Protein AF-A0A139NDJ4-F1 (afdb_monomer)

Foldseek 3Di:
DALVVQCPDPVRHPALQQDPVNCVVRVVVPVHDPDRDHSVRVVD

pLDDT: mean 96.86, std 3.76, range [73.69, 98.56]

Secondary structure (DSSP, 8-state):
--HHHHHT-TTT--GGGS-HHHHHHTT-TTTS-SSPPPHHHHH-

Nearest PDB structures (foldseek):
  7bsl-assembly1_B  TM=9.447E-01  e=4.796E-03  Homo sapiens
  7bsk-assembly1_B  TM=9.402E-01  e=5.168E-03  Homo sapiens
  6c7n-assembly1_A  TM=9.915E-01  e=1.176E-02  Sorghum bicolor
  6c7n-assembly1_D  TM=9.909E-01  e=1.710E-02  Sorghum bicolor
  6c7n-assembly1_C  TM=9.912E-01  e=2.306E-02  Sorghum bicolor

Sequence (44 aa):
MRAHEILNNPFLNKGTAFTMEERKELGLIGLLPPYVQTIEEQAE

Radius of gyration: 10.02 Å; Cα contacts (8 Å, |Δi|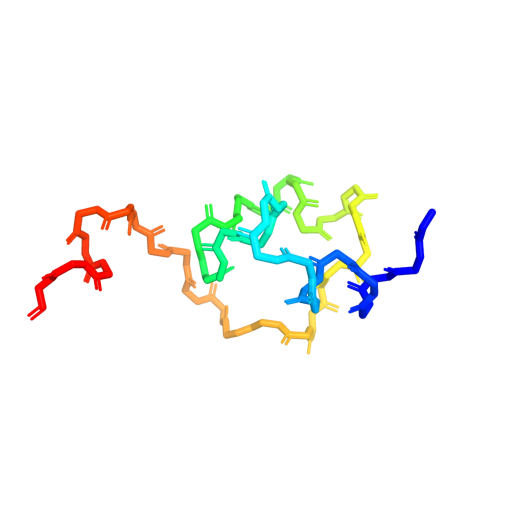>4): 35; chains: 1; bounding box: 23×14×24 Å

Solvent-accessible surface area (backbone atoms only — not comparable to full-atom values): 2803 Å² total; per-residue (Å²): 132,55,42,68,59,41,66,71,30,82,92,68,40,58,72,47,43,48,48,75,66,54,23,60,76,52,61,36,70,88,75,54,72,91,66,66,41,55,71,67,70,72,72,109

Structure (mmCIF, N/CA/C/O backbone):
data_AF-A0A139NDJ4-F1
#
_entry.id   AF-A0A139NDJ4-F1
#
loop_
_atom_site.group_PDB
_atom_site.id
_atom_site.type_symbol
_atom_site.label_atom_id
_atom_site.label_alt_id
_atom_site.label_comp_id
_atom_site.label_asym_id
_atom_site.label_entity_id
_atom_site.label_seq_id
_atom_site.pdbx_PDB_ins_code
_atom_site.Cartn_x
_atom_site.Cartn_y
_atom_site.Cartn_z
_atom_site.occupancy
_atom_site.B_iso_or_equiv
_atom_site.auth_seq_id
_atom_site.auth_comp_id
_atom_site.auth_asym_id
_atom_site.auth_atom_id
_atom_site.pdbx_PDB_model_num
ATOM 1 N N . MET A 1 1 ? 12.958 1.968 -9.330 1.00 73.69 1 MET A N 1
ATOM 2 C CA . MET A 1 1 ? 12.627 0.843 -8.431 1.00 73.69 1 MET A CA 1
ATOM 3 C C . MET A 1 1 ? 11.583 -0.009 -9.115 1.00 73.69 1 MET A C 1
ATOM 5 O O . MET A 1 1 ? 10.738 0.540 -9.812 1.0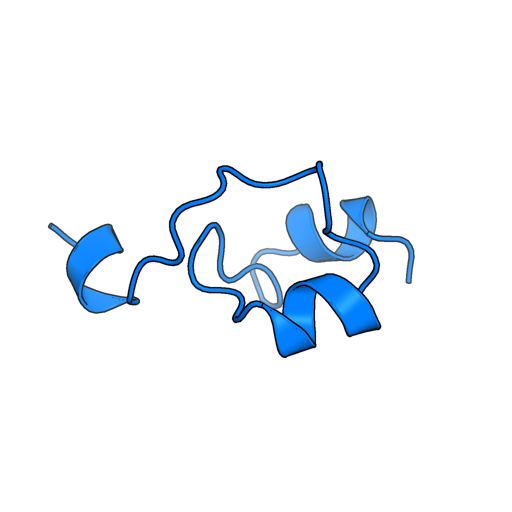0 73.69 1 MET A O 1
ATOM 9 N N . ARG A 1 2 ? 11.658 -1.326 -8.967 1.00 92.50 2 ARG A N 1
ATOM 10 C CA . ARG A 1 2 ? 10.628 -2.248 -9.458 1.00 92.50 2 ARG A CA 1
ATOM 11 C C . ARG A 1 2 ? 9.419 -2.212 -8.524 1.00 92.50 2 ARG A C 1
ATOM 13 O O . ARG A 1 2 ? 9.583 -2.000 -7.328 1.00 92.50 2 ARG A O 1
ATOM 20 N N . ALA A 1 3 ? 8.229 -2.490 -9.050 1.00 95.00 3 ALA A N 1
ATOM 21 C CA . ALA A 1 3 ? 6.981 -2.544 -8.282 1.00 95.00 3 ALA A CA 1
ATOM 22 C C . ALA A 1 3 ? 7.106 -3.348 -6.970 1.00 95.00 3 ALA A C 1
ATOM 24 O O . ALA A 1 3 ? 6.750 -2.869 -5.897 1.00 95.00 3 ALA A O 1
ATOM 25 N N . HIS A 1 4 ? 7.710 -4.538 -7.032 1.00 96.94 4 HIS A N 1
ATOM 26 C CA . HIS A 1 4 ? 7.935 -5.376 -5.850 1.00 96.94 4 HIS A CA 1
ATOM 27 C C . HIS A 1 4 ? 8.891 -4.759 -4.817 1.00 96.94 4 HIS A C 1
ATOM 29 O O . HIS A 1 4 ? 8.744 -5.022 -3.632 1.00 96.94 4 HIS A O 1
ATOM 35 N N . GLU A 1 5 ? 9.851 -3.927 -5.228 1.00 97.62 5 GLU A N 1
ATOM 36 C CA . GLU A 1 5 ? 10.755 -3.238 -4.292 1.00 97.62 5 GLU A CA 1
ATOM 37 C C . GLU A 1 5 ? 9.999 -2.178 -3.478 1.00 97.62 5 GLU A C 1
ATOM 39 O O . GLU A 1 5 ? 10.300 -1.984 -2.305 1.00 97.62 5 GLU A O 1
ATOM 44 N N . ILE A 1 6 ? 8.983 -1.540 -4.073 1.00 97.75 6 ILE A N 1
ATOM 45 C CA . ILE A 1 6 ? 8.103 -0.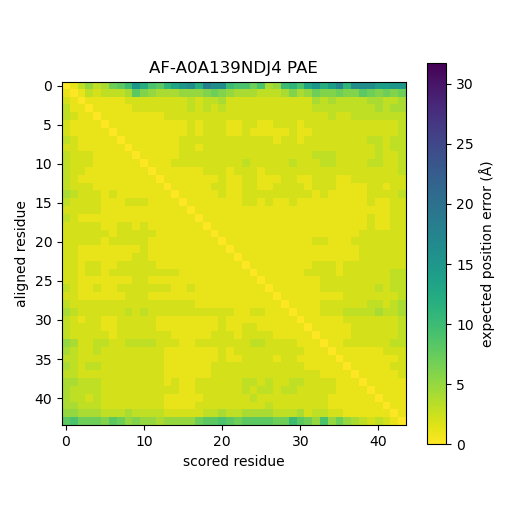578 -3.391 1.00 97.75 6 ILE A CA 1
ATOM 46 C C . ILE A 1 6 ? 7.228 -1.305 -2.371 1.00 97.75 6 ILE A C 1
ATOM 48 O O . ILE A 1 6 ? 7.180 -0.905 -1.212 1.00 97.75 6 ILE A O 1
ATOM 52 N N . LEU A 1 7 ? 6.577 -2.395 -2.787 1.00 97.75 7 LEU A N 1
ATOM 53 C CA . LEU A 1 7 ? 5.698 -3.181 -1.914 1.00 97.75 7 LEU A CA 1
ATOM 54 C C . LEU A 1 7 ? 6.460 -3.851 -0.758 1.00 97.75 7 LEU A C 1
ATOM 56 O O . LEU A 1 7 ? 5.913 -4.011 0.328 1.00 97.75 7 LEU A O 1
ATOM 60 N N . ASN A 1 8 ? 7.731 -4.201 -0.959 1.00 97.75 8 ASN A N 1
ATOM 61 C CA . ASN A 1 8 ? 8.558 -4.818 0.080 1.00 97.75 8 ASN A CA 1
ATOM 62 C C . ASN A 1 8 ? 9.253 -3.803 1.002 1.00 97.75 8 ASN A C 1
ATOM 64 O O . ASN A 1 8 ? 9.879 -4.208 1.980 1.00 97.75 8 ASN A O 1
ATOM 68 N N . ASN A 1 9 ? 9.175 -2.501 0.712 1.00 98.00 9 ASN A N 1
ATOM 69 C CA . ASN A 1 9 ? 9.758 -1.470 1.562 1.00 98.00 9 ASN A CA 1
ATOM 70 C C . ASN A 1 9 ? 8.691 -0.899 2.516 1.00 98.00 9 ASN A C 1
ATOM 72 O O . ASN A 1 9 ? 7.799 -0.185 2.053 1.00 98.00 9 ASN A O 1
ATOM 76 N N . PRO A 1 10 ? 8.789 -1.126 3.839 1.00 97.12 10 PRO A N 1
ATOM 77 C CA . PRO A 1 10 ? 7.773 -0.682 4.796 1.00 97.12 10 PRO A CA 1
ATOM 78 C C . PRO A 1 10 ? 7.642 0.845 4.900 1.00 97.12 10 PRO A C 1
ATOM 80 O O . PRO A 1 10 ? 6.604 1.330 5.329 1.00 97.12 10 PRO A O 1
ATOM 83 N N . PHE A 1 11 ? 8.658 1.612 4.491 1.00 97.25 11 PHE A N 1
ATOM 84 C CA . PHE A 1 11 ? 8.597 3.079 4.482 1.00 97.25 11 PHE A CA 1
ATOM 85 C C . PHE A 1 11 ? 7.913 3.655 3.237 1.00 97.25 11 PHE A C 1
ATOM 87 O O . PHE A 1 11 ? 7.582 4.837 3.217 1.00 97.25 11 PHE A O 1
ATOM 94 N N . LEU A 1 12 ? 7.737 2.848 2.186 1.00 97.00 12 LEU A N 1
ATOM 95 C CA . LEU A 1 12 ? 7.105 3.269 0.932 1.00 97.00 12 LEU A CA 1
ATOM 96 C C . LEU A 1 12 ? 5.741 2.616 0.721 1.00 97.00 12 LEU A C 1
ATOM 98 O O . LEU A 1 12 ? 4.881 3.198 0.064 1.00 97.00 12 LEU A O 1
ATOM 102 N N . ASN A 1 13 ? 5.558 1.400 1.230 1.00 97.75 13 ASN A N 1
ATOM 103 C CA .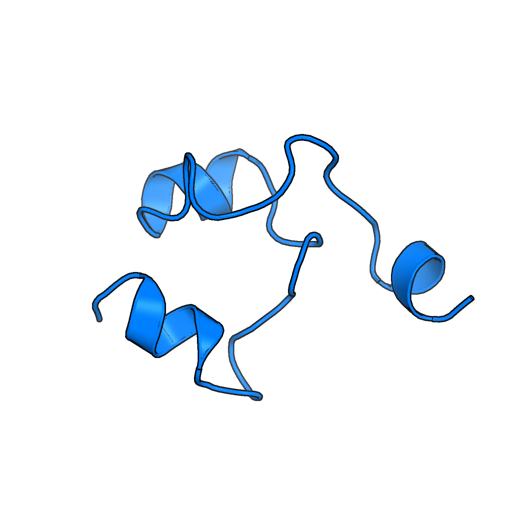 ASN A 1 13 ? 4.369 0.609 0.990 1.00 97.75 13 ASN A CA 1
ATOM 104 C C . ASN A 1 13 ? 3.152 1.189 1.728 1.00 97.75 13 ASN A C 1
ATOM 106 O O . ASN A 1 13 ? 3.100 1.179 2.953 1.00 97.75 13 ASN A O 1
ATOM 110 N N . LYS A 1 14 ? 2.146 1.624 0.964 1.00 98.19 14 LYS A N 1
ATOM 111 C CA . LYS A 1 14 ? 0.830 2.058 1.466 1.00 98.19 14 LYS A CA 1
ATOM 112 C C . LYS A 1 14 ? -0.222 0.936 1.419 1.00 98.19 14 LYS A C 1
ATOM 114 O O . LYS A 1 14 ? -1.406 1.154 1.662 1.00 98.19 14 LYS A O 1
ATOM 119 N N . GLY A 1 15 ? 0.169 -0.276 1.031 1.00 97.62 15 GLY A N 1
ATOM 120 C CA . GLY A 1 15 ? -0.740 -1.395 0.805 1.00 97.62 15 GLY A CA 1
ATOM 121 C C . GLY A 1 15 ? -1.789 -1.059 -0.257 1.00 97.62 15 GLY A C 1
ATOM 122 O O . GLY A 1 15 ? -1.487 -0.527 -1.320 1.00 97.62 15 GLY A O 1
ATOM 123 N N . THR A 1 16 ? -3.055 -1.339 0.031 1.00 98.12 16 THR A N 1
ATOM 124 C CA . THR A 1 16 ? -4.181 -0.974 -0.848 1.00 98.12 16 THR A CA 1
ATOM 125 C C . THR A 1 16 ? -4.477 0.526 -0.888 1.00 98.12 16 THR A C 1
ATOM 127 O O . THR A 1 16 ? -5.293 0.932 -1.713 1.00 98.12 16 THR A O 1
ATOM 130 N N . ALA A 1 17 ? -3.834 1.341 -0.048 1.00 98.56 17 ALA A N 1
ATOM 131 C CA . ALA A 1 17 ? -4.054 2.784 -0.003 1.00 98.56 17 ALA A CA 1
ATOM 132 C C . ALA A 1 17 ? -3.283 3.577 -1.063 1.00 98.56 17 ALA A C 1
ATOM 134 O O . ALA A 1 17 ? -3.414 4.796 -1.135 1.00 98.56 17 ALA A O 1
ATOM 135 N N . PHE A 1 18 ? -2.522 2.907 -1.936 1.00 98.56 18 PHE A N 1
ATOM 136 C CA . PHE A 1 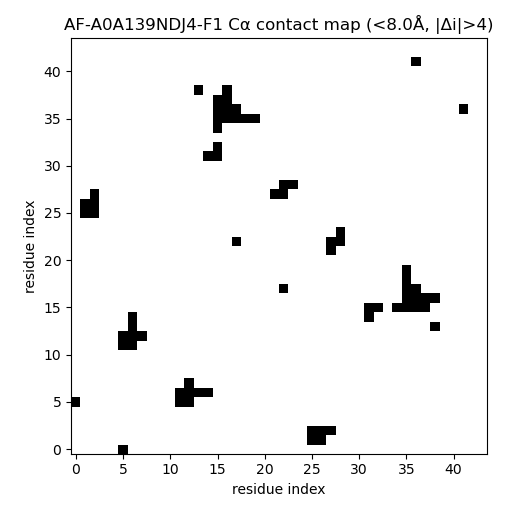18 ? -2.067 3.548 -3.168 1.00 98.56 18 PHE A CA 1
ATOM 137 C C . PHE A 1 18 ? -3.263 3.941 -4.038 1.00 98.56 18 PHE A C 1
ATOM 139 O O . PHE A 1 18 ? -4.092 3.078 -4.367 1.00 98.56 18 PHE A O 1
ATOM 146 N N . THR A 1 19 ? -3.313 5.205 -4.464 1.00 98.38 19 THR A N 1
ATOM 147 C CA . THR A 1 19 ? -4.350 5.682 -5.390 1.00 98.38 19 THR A CA 1
ATOM 148 C C . THR A 1 19 ? -4.207 5.021 -6.760 1.00 98.38 19 THR A C 1
ATOM 150 O O . THR A 1 19 ? -3.177 4.424 -7.087 1.00 98.38 19 THR A O 1
ATOM 153 N N . MET A 1 20 ? -5.234 5.119 -7.604 1.00 98.12 20 MET A N 1
ATOM 154 C CA . MET A 1 20 ? -5.165 4.545 -8.951 1.00 98.12 20 MET A CA 1
ATOM 155 C C . MET A 1 20 ? -4.078 5.203 -9.811 1.00 98.12 20 MET A C 1
ATOM 157 O O . MET A 1 20 ? -3.409 4.515 -10.586 1.00 98.12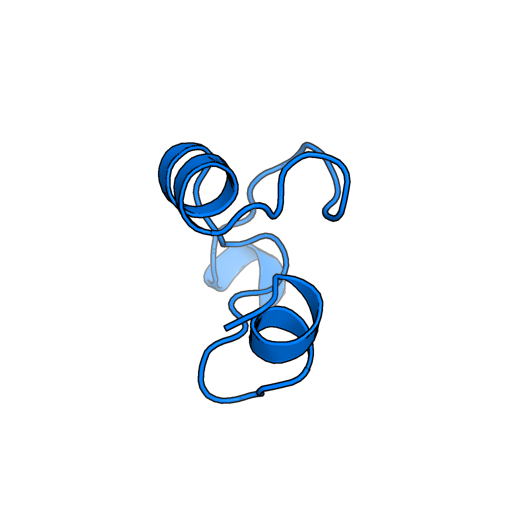 20 MET A O 1
ATOM 161 N N . GLU A 1 21 ? -3.861 6.505 -9.639 1.00 98.50 21 GLU A N 1
ATOM 162 C CA . GLU A 1 21 ? 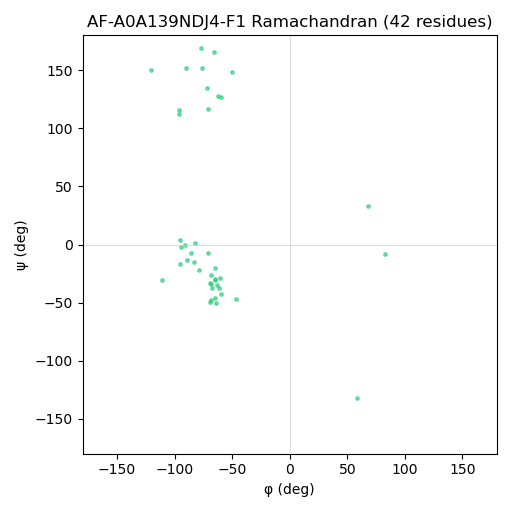-2.796 7.271 -10.283 1.00 98.50 21 GLU A CA 1
ATOM 163 C C . GLU A 1 21 ? -1.419 6.769 -9.834 1.00 98.50 21 GLU A C 1
ATOM 165 O O . GLU A 1 21 ? -0.606 6.391 -10.679 1.00 98.50 21 GLU A O 1
ATOM 170 N N . GLU A 1 22 ? -1.189 6.642 -8.522 1.00 98.38 22 GLU A N 1
ATOM 171 C CA . GLU A 1 22 ? 0.068 6.115 -7.975 1.00 98.38 22 GLU A CA 1
ATOM 172 C C . GLU A 1 22 ? 0.330 4.688 -8.462 1.00 98.38 22 GLU A C 1
ATOM 174 O O . GLU A 1 22 ? 1.443 4.353 -8.865 1.00 98.38 22 GLU A O 1
ATOM 179 N N . ARG A 1 23 ? -0.699 3.831 -8.489 1.00 98.44 23 ARG A N 1
ATOM 180 C CA . ARG A 1 23 ? -0.562 2.457 -8.989 1.00 98.44 23 ARG A CA 1
ATOM 181 C C . ARG A 1 23 ? -0.149 2.426 -10.455 1.00 98.44 23 ARG A C 1
ATOM 183 O O . ARG A 1 23 ? 0.637 1.561 -10.839 1.00 98.44 23 ARG A O 1
ATOM 190 N N . LYS A 1 24 ? -0.659 3.341 -11.280 1.00 98.06 24 LYS A N 1
ATOM 191 C CA . LYS A 1 24 ? -0.271 3.449 -12.690 1.00 98.06 24 LYS A CA 1
ATOM 192 C C . LYS A 1 24 ? 1.177 3.917 -12.830 1.00 98.06 24 LYS A C 1
ATOM 194 O O . LYS A 1 24 ? 1.933 3.302 -13.577 1.00 98.06 24 LYS A O 1
ATOM 199 N N . GLU A 1 25 ? 1.565 4.961 -12.106 1.00 98.06 25 GLU A N 1
ATOM 200 C CA . GLU A 1 25 ? 2.911 5.545 -12.169 1.00 98.06 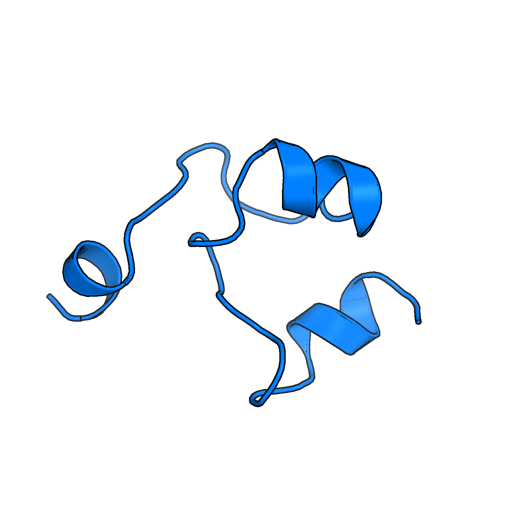25 GLU A CA 1
ATOM 201 C C . GLU A 1 25 ? 3.994 4.606 -11.622 1.00 98.06 25 GLU A C 1
ATOM 203 O O . GLU A 1 25 ? 5.087 4.517 -12.179 1.00 98.06 25 GLU A O 1
ATOM 208 N N . LEU A 1 26 ? 3.676 3.857 -10.565 1.00 97.75 26 LEU A N 1
ATOM 209 C CA . LEU A 1 26 ? 4.595 2.939 -9.888 1.00 97.75 26 LEU A CA 1
ATOM 210 C C . LEU A 1 26 ? 4.556 1.506 -10.449 1.00 97.75 26 LEU A C 1
ATOM 212 O O . LEU A 1 26 ? 5.288 0.636 -9.971 1.00 97.75 26 LEU A O 1
ATOM 216 N N . GLY A 1 27 ? 3.714 1.239 -11.454 1.00 97.75 27 GLY A N 1
ATOM 217 C CA . GLY A 1 27 ? 3.587 -0.083 -12.074 1.00 97.75 27 GLY A CA 1
ATOM 218 C C . GLY A 1 27 ? 2.966 -1.147 -11.158 1.00 97.75 27 GLY A C 1
ATOM 219 O O . GLY A 1 27 ? 3.335 -2.31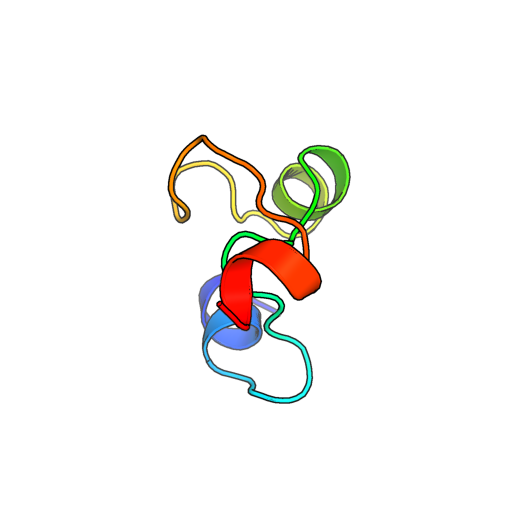5 -11.235 1.00 97.75 27 GLY A O 1
ATOM 220 N N . LEU A 1 28 ? 2.040 -0.750 -10.281 1.00 98.12 28 LEU A N 1
ATOM 221 C CA . LEU A 1 28 ? 1.339 -1.615 -9.322 1.00 98.12 28 LEU A CA 1
ATOM 222 C C . LEU A 1 28 ? -0.015 -2.135 -9.843 1.00 98.12 28 LEU A C 1
ATOM 224 O O . LEU A 1 28 ? -0.701 -2.889 -9.149 1.00 98.12 28 LEU A O 1
ATOM 228 N N . ILE A 1 29 ? -0.433 -1.736 -11.050 1.00 97.69 29 ILE A N 1
ATOM 229 C CA . ILE A 1 29 ? -1.677 -2.215 -11.672 1.00 97.69 29 ILE A CA 1
ATOM 230 C C . ILE A 1 29 ? -1.631 -3.741 -11.829 1.00 97.69 29 ILE A C 1
ATOM 232 O O . ILE A 1 29 ? -0.691 -4.290 -12.395 1.00 97.69 29 ILE A O 1
ATOM 236 N N . GLY A 1 30 ? -2.662 -4.420 -11.319 1.00 97.19 30 GLY A N 1
ATOM 237 C CA . GLY A 1 30 ? -2.762 -5.884 -11.317 1.00 97.19 30 GLY A CA 1
ATOM 238 C C . GLY A 1 30 ? -2.025 -6.581 -10.167 1.00 97.19 30 GLY A C 1
ATOM 239 O O . GLY A 1 30 ? -2.218 -7.777 -9.980 1.00 97.19 30 GLY A O 1
ATOM 240 N N . LEU A 1 31 ? -1.226 -5.854 -9.376 1.00 97.62 31 LEU A N 1
ATOM 241 C CA . LEU A 1 31 ? -0.512 -6.400 -8.212 1.00 97.62 31 LEU A CA 1
ATOM 242 C C . LEU A 1 31 ? -1.255 -6.198 -6.886 1.00 97.62 31 LEU A C 1
ATOM 244 O O . LEU A 1 31 ? -0.927 -6.846 -5.896 1.00 97.62 31 LEU A O 1
ATOM 248 N N . LEU A 1 32 ? -2.239 -5.299 -6.856 1.00 97.94 32 LEU A N 1
ATOM 249 C CA . LEU A 1 32 ? -3.040 -4.975 -5.677 1.00 97.94 32 LEU A CA 1
ATOM 250 C C . LEU A 1 32 ? -4.529 -5.251 -5.944 1.00 97.94 32 LEU A C 1
ATOM 252 O O . LEU A 1 32 ? -4.972 -5.093 -7.087 1.00 97.94 32 LEU A O 1
ATOM 256 N N . PRO A 1 33 ? -5.319 -5.602 -4.909 1.00 97.94 33 PRO A N 1
ATOM 257 C CA . PRO A 1 33 ? -6.777 -5.680 -5.005 1.00 97.94 33 PRO A CA 1
ATOM 258 C C . PRO A 1 33 ? -7.395 -4.406 -5.611 1.00 97.94 33 PRO A C 1
ATOM 260 O O . PRO A 1 33 ? -6.857 -3.321 -5.393 1.00 97.94 33 PRO A O 1
ATOM 263 N N . PRO A 1 34 ? -8.520 -4.487 -6.346 1.00 96.62 34 PRO A N 1
ATOM 264 C CA . PRO A 1 34 ? -9.054 -3.354 -7.109 1.00 96.62 34 PRO A CA 1
ATOM 265 C C . PRO A 1 34 ? -9.599 -2.212 -6.239 1.00 96.62 34 PRO A C 1
ATOM 267 O O . PRO A 1 34 ? -9.597 -1.069 -6.685 1.00 96.62 34 PRO A O 1
ATOM 270 N N . TYR A 1 35 ? -10.045 -2.501 -5.013 1.00 97.94 35 TYR A N 1
ATOM 271 C CA . TYR A 1 35 ? -10.486 -1.472 -4.074 1.00 97.94 35 TYR A CA 1
ATOM 272 C C . TYR A 1 35 ? -9.282 -0.670 -3.553 1.00 97.94 35 TYR A C 1
ATOM 274 O O . TYR A 1 35 ? -8.235 -1.235 -3.211 1.00 97.94 35 TYR A O 1
ATOM 282 N N . VAL A 1 36 ? -9.423 0.653 -3.528 1.00 98.38 36 VAL A N 1
ATOM 283 C CA . VAL A 1 36 ? -8.467 1.566 -2.893 1.00 98.38 36 VAL A CA 1
ATOM 284 C C . VAL A 1 36 ? -9.003 1.849 -1.500 1.00 98.38 36 VAL A C 1
ATOM 286 O O . VAL A 1 36 ? -10.086 2.410 -1.389 1.00 98.38 36 VAL A O 1
ATOM 289 N N . GLN A 1 37 ? -8.256 1.436 -0.475 1.00 98.25 37 GLN A N 1
ATOM 290 C CA . GLN A 1 37 ? -8.626 1.704 0.920 1.00 98.25 37 GLN A CA 1
ATOM 291 C C . GLN A 1 37 ? -8.027 3.035 1.377 1.00 98.25 37 GLN A C 1
ATOM 293 O O . GLN A 1 37 ? -6.954 3.404 0.902 1.00 98.25 37 GLN A O 1
ATOM 298 N N . THR A 1 38 ? -8.644 3.732 2.323 1.00 97.94 38 THR A N 1
ATOM 299 C CA . THR A 1 38 ? -7.943 4.778 3.082 1.00 97.94 38 THR A CA 1
ATOM 300 C C . THR A 1 38 ? -7.035 4.151 4.146 1.00 97.94 38 THR A C 1
ATOM 302 O O . THR A 1 38 ? -7.079 2.945 4.392 1.00 97.94 38 THR A O 1
ATOM 305 N N . ILE A 1 39 ? -6.168 4.953 4.770 1.00 96.81 39 ILE A N 1
ATOM 306 C CA . ILE A 1 39 ? -5.318 4.467 5.870 1.00 96.81 39 ILE A CA 1
ATOM 307 C C . ILE A 1 39 ? -6.169 4.140 7.101 1.00 96.81 39 ILE A C 1
ATOM 309 O O . ILE A 1 39 ? -5.876 3.190 7.818 1.00 96.81 39 ILE A O 1
ATOM 313 N N . GLU A 1 40 ? -7.243 4.893 7.320 1.00 97.25 40 GLU A N 1
ATOM 314 C CA . GLU A 1 40 ? -8.197 4.665 8.401 1.00 97.25 40 GLU A CA 1
ATOM 315 C C . GLU A 1 40 ? -8.929 3.329 8.217 1.00 97.25 40 GLU A C 1
ATOM 317 O O . GLU A 1 40 ? -8.956 2.540 9.153 1.00 97.25 40 GLU A O 1
ATOM 322 N N . GLU A 1 41 ? -9.413 3.020 7.007 1.00 97.62 41 GLU A N 1
ATOM 323 C CA . GLU A 1 41 ? -10.045 1.724 6.695 1.00 97.62 41 GLU A CA 1
ATOM 324 C C . GLU A 1 41 ? -9.097 0.529 6.904 1.00 97.62 41 GLU A C 1
ATOM 326 O O . GLU A 1 41 ? -9.550 -0.571 7.195 1.00 97.62 41 GLU A O 1
ATOM 331 N N . GLN A 1 42 ? -7.779 0.718 6.757 1.00 95.75 42 GLN A N 1
ATOM 332 C CA . GLN A 1 42 ? -6.781 -0.328 7.025 1.00 95.75 42 GLN A CA 1
ATOM 333 C C . GLN A 1 42 ? -6.482 -0.526 8.518 1.00 95.75 42 GLN A C 1
ATOM 335 O O . GLN A 1 42 ? -5.906 -1.551 8.885 1.00 95.75 42 GLN A O 1
ATOM 340 N N . ALA A 1 43 ? -6.757 0.484 9.346 1.00 95.12 43 ALA A N 1
ATOM 341 C CA . ALA A 1 43 ? -6.455 0.476 10.775 1.00 95.12 43 ALA A CA 1
ATOM 342 C C . ALA A 1 43 ? -7.593 -0.111 11.628 1.00 95.12 43 ALA A C 1
ATOM 344 O O . ALA A 1 43 ? -7.369 -0.388 12.810 1.00 95.12 43 ALA A O 1
ATOM 345 N N . GLU A 1 44 ? -8.780 -0.274 11.041 1.00 93.06 44 GLU A N 1
ATOM 346 C CA . GLU A 1 44 ? -9.924 -0.995 11.616 1.00 93.06 44 GLU A CA 1
ATOM 347 C C . GLU A 1 44 ? -9.770 -2.519 11.484 1.00 93.06 44 GLU A C 1
ATOM 349 O O . GLU A 1 44 ? -10.105 -3.217 12.473 1.00 93.06 44 GLU A O 1
#

Mean predicted aligned error: 2.02 Å